Protein AF-F6PXH6-F1 (afdb_monomer)

Secondary structure (DSSP, 8-state):
--PPP-HHHHHHHHHHHHHHTSTT--------TTS-HHHHHHHHHHHHT-------

Solvent-accessible surface area (backbone atoms only — not comparable to full-atom values): 3770 Å² total; per-residue (Å²): 135,93,78,86,85,47,72,70,56,50,56,53,27,52,54,51,34,54,38,66,73,37,87,93,45,79,86,86,90,81,77,66,89,88,72,46,64,67,62,40,47,54,50,23,32,54,77,69,73,47,88,85,86,80,87,131

Radius of gyration: 11.15 Å; Cα contacts (8 Å, |Δi|>4): 33; chains: 1; bounding box: 20×28×25 Å

InterPro domains:
  IPR024317 Dynein heavy chain, AAA module D4 [PF12780] (1-55)
  IPR026983 Dynein heavy chain [PTHR46961] (1-55)
  IPR027417 P-loop containing nucleoside triphosphate hydrolase [G3DSA:3.40.50.300] (22-55)
  IPR027417 P-loop containing nucleoside triphosphate hydrolase [SSF52540] (2-55)

Organism: Ciona intestinalis (NCBI:txid7719)

Mean predicted aligned error: 2.54 Å

Structure (mmCIF, N/CA/C/O backbone):
data_AF-F6PXH6-F1
#
_entry.id   AF-F6PXH6-F1
#
loop_
_atom_site.group_PDB
_atom_site.id
_atom_site.type_symbol
_atom_site.label_atom_id
_atom_site.label_alt_id
_atom_site.label_comp_id
_atom_site.label_asym_id
_atom_site.label_entity_id
_atom_site.label_seq_id
_atom_site.pdbx_PDB_ins_code
_atom_site.Cartn_x
_atom_site.Cartn_y
_atom_site.Cartn_z
_atom_site.occupancy
_atom_site.B_iso_or_equiv
_atom_site.auth_seq_id
_atom_site.auth_comp_id
_atom_site.auth_asym_id
_atom_site.auth_atom_id
_atom_site.pdbx_PDB_model_num
ATOM 1 N N . MET A 1 1 ? -12.586 6.701 6.235 1.00 76.75 1 MET A N 1
ATOM 2 C CA . MET A 1 1 ? -11.157 7.068 6.362 1.00 76.75 1 MET A CA 1
ATOM 3 C C . MET A 1 1 ? -11.019 8.514 5.928 1.00 76.75 1 MET A C 1
ATOM 5 O 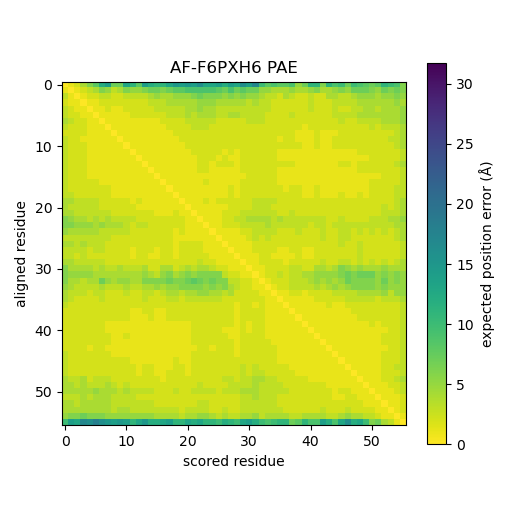O . MET A 1 1 ? -11.457 8.810 4.827 1.00 76.75 1 MET A O 1
ATOM 9 N N . ASN A 1 2 ? -10.436 9.383 6.755 1.00 88.00 2 ASN A N 1
ATOM 10 C CA . ASN A 1 2 ? -10.094 10.753 6.360 1.00 88.00 2 ASN A CA 1
ATOM 11 C C . ASN A 1 2 ? -8.590 10.790 6.068 1.00 88.00 2 ASN A C 1
ATOM 13 O O . ASN A 1 2 ? -7.785 10.921 6.985 1.00 88.00 2 ASN A O 1
ATOM 17 N N . LEU A 1 3 ? -8.221 10.554 4.809 1.00 89.94 3 LEU A N 1
ATOM 18 C CA . LEU A 1 3 ? -6.835 10.544 4.339 1.00 89.94 3 LEU A CA 1
ATOM 19 C C . LEU A 1 3 ? -6.501 11.898 3.712 1.00 89.94 3 LEU A C 1
ATOM 21 O O . LEU A 1 3 ? -7.254 12.389 2.875 1.00 89.94 3 LEU A O 1
ATOM 25 N N . VAL A 1 4 ? -5.355 12.463 4.082 1.00 94.81 4 VAL A N 1
ATOM 26 C CA . VAL A 1 4 ? -4.744 13.583 3.358 1.00 94.81 4 VAL A CA 1
ATOM 27 C C . VAL A 1 4 ? -3.670 12.997 2.451 1.00 94.81 4 VAL A C 1
ATOM 29 O O . VAL A 1 4 ? -2.785 12.287 2.929 1.00 94.81 4 VAL A O 1
ATOM 32 N N . LEU A 1 5 ? -3.774 13.252 1.148 1.00 95.44 5 LEU A N 1
ATOM 33 C CA . LEU A 1 5 ? -2.822 12.757 0.158 1.00 95.44 5 LEU A CA 1
ATOM 34 C C . LEU A 1 5 ? -1.743 13.810 -0.102 1.00 95.44 5 LEU A C 1
ATOM 36 O O . LEU A 1 5 ? -2.037 14.984 -0.304 1.00 95.44 5 LEU A O 1
ATOM 40 N N . PHE A 1 6 ? -0.501 13.350 -0.106 1.00 95.69 6 PHE A N 1
ATOM 41 C CA . PHE A 1 6 ? 0.713 14.086 -0.451 1.00 95.69 6 PHE A CA 1
ATOM 42 C C . PHE A 1 6 ? 1.581 13.176 -1.330 1.00 95.69 6 PHE A C 1
ATOM 44 O O . PHE A 1 6 ? 1.274 11.987 -1.450 1.00 95.69 6 PHE A O 1
ATOM 51 N N . GLU A 1 7 ? 2.628 13.711 -1.959 1.00 97.88 7 GLU A N 1
ATOM 52 C CA . GLU A 1 7 ? 3.421 12.980 -2.964 1.00 97.88 7 GLU A CA 1
ATOM 53 C C . GLU A 1 7 ? 3.898 11.612 -2.468 1.00 97.88 7 GLU A C 1
ATOM 55 O O . GLU A 1 7 ? 3.569 10.600 -3.085 1.00 97.88 7 GLU A O 1
ATOM 60 N N . ASP A 1 8 ? 4.533 11.543 -1.295 1.00 95.88 8 ASP A N 1
ATOM 61 C CA . ASP A 1 8 ? 4.986 10.261 -0.746 1.00 95.88 8 ASP A CA 1
ATOM 62 C C . ASP A 1 8 ? 3.828 9.270 -0.552 1.00 95.88 8 ASP A C 1
ATOM 64 O O . ASP A 1 8 ? 3.972 8.078 -0.824 1.00 95.88 8 ASP A O 1
ATOM 68 N N . ALA A 1 9 ? 2.65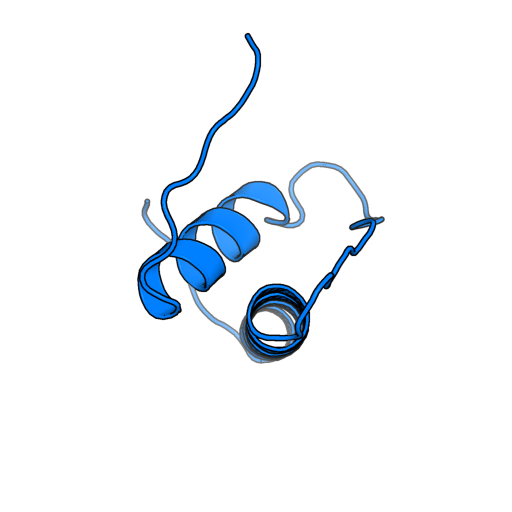5 9.725 -0.100 1.00 96.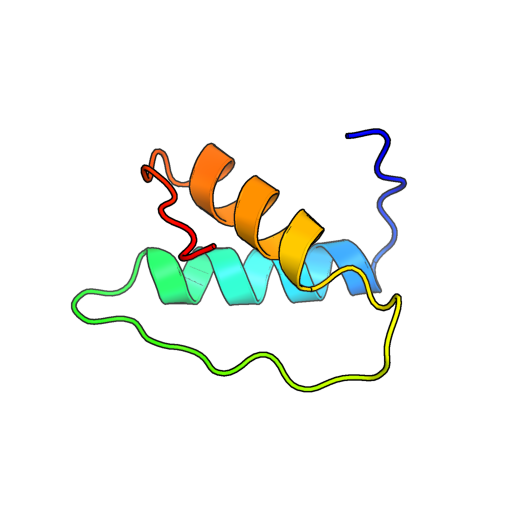56 9 ALA A N 1
ATOM 69 C CA . ALA A 1 9 ? 1.499 8.847 0.075 1.00 96.56 9 ALA A CA 1
ATOM 70 C C . ALA A 1 9 ? 1.006 8.284 -1.268 1.00 96.56 9 ALA A C 1
ATOM 72 O O . ALA A 1 9 ? 0.650 7.105 -1.341 1.00 96.56 9 ALA A O 1
ATOM 73 N N . LEU A 1 10 ? 1.014 9.099 -2.328 1.00 97.56 10 LEU A N 1
ATOM 74 C CA . LEU A 1 10 ? 0.657 8.684 -3.686 1.00 97.56 10 LEU A CA 1
ATOM 75 C C . LEU A 1 10 ? 1.686 7.702 -4.264 1.00 97.56 10 LEU A C 1
ATOM 77 O O . LEU A 1 10 ? 1.307 6.694 -4.866 1.00 97.56 10 LEU A O 1
ATOM 81 N N . ASP A 1 11 ? 2.973 7.923 -4.015 1.00 98.19 11 ASP A N 1
ATOM 82 C CA . ASP A 1 11 ? 4.047 7.014 -4.419 1.00 98.19 11 ASP A CA 1
ATOM 83 C C . ASP A 1 11 ? 3.914 5.638 -3.758 1.00 98.19 11 ASP A C 1
ATOM 85 O O . ASP A 1 11 ? 4.010 4.601 -4.418 1.00 98.19 11 ASP A O 1
ATOM 89 N N . HIS A 1 12 ? 3.635 5.595 -2.455 1.00 97.69 12 HIS A N 1
ATOM 90 C CA . HIS A 1 12 ? 3.393 4.331 -1.760 1.00 97.69 12 HIS A CA 1
ATOM 91 C C . HIS A 1 12 ? 2.097 3.664 -2.240 1.00 97.69 12 HIS A C 1
ATOM 93 O O . HIS A 1 12 ? 2.083 2.454 -2.474 1.00 97.69 12 HIS A O 1
ATOM 99 N N . LEU A 1 13 ? 1.024 4.436 -2.440 1.00 98.06 13 LEU A N 1
ATOM 100 C CA . LEU A 1 13 ? -0.259 3.934 -2.933 1.00 98.06 13 LEU A CA 1
ATOM 101 C C . LEU A 1 13 ? -0.117 3.263 -4.304 1.00 98.06 13 LEU A C 1
ATOM 103 O O . LEU A 1 13 ? -0.586 2.141 -4.493 1.00 98.06 13 LEU A O 1
ATOM 107 N N . THR A 1 14 ? 0.553 3.923 -5.250 1.00 98.19 14 THR A N 1
ATOM 108 C CA . THR A 1 14 ? 0.739 3.407 -6.614 1.00 98.19 14 THR A CA 1
ATOM 109 C C . THR A 1 14 ? 1.612 2.154 -6.642 1.00 98.19 14 THR A C 1
ATOM 111 O O . THR A 1 14 ? 1.297 1.212 -7.373 1.00 98.19 14 THR A O 1
ATOM 114 N N . ARG A 1 15 ? 2.657 2.081 -5.803 1.00 98.25 15 ARG A N 1
ATOM 115 C CA . ARG A 1 15 ? 3.478 0.869 -5.632 1.00 98.25 15 ARG A CA 1
ATOM 116 C C . ARG A 1 15 ? 2.657 -0.304 -5.100 1.00 98.25 15 ARG A C 1
ATOM 118 O O . ARG A 1 15 ? 2.724 -1.388 -5.674 1.00 98.25 15 ARG A O 1
ATOM 125 N N . ILE A 1 16 ? 1.851 -0.084 -4.059 1.00 98.44 16 ILE A N 1
ATOM 126 C CA . ILE A 1 16 ? 0.986 -1.124 -3.483 1.00 98.44 16 ILE A CA 1
ATOM 127 C C . ILE A 1 16 ? -0.042 -1.595 -4.517 1.00 98.44 16 ILE A C 1
ATOM 129 O O . ILE A 1 16 ? -0.149 -2.793 -4.775 1.00 98.44 16 ILE A O 1
ATOM 133 N N . HIS A 1 17 ? -0.750 -0.661 -5.1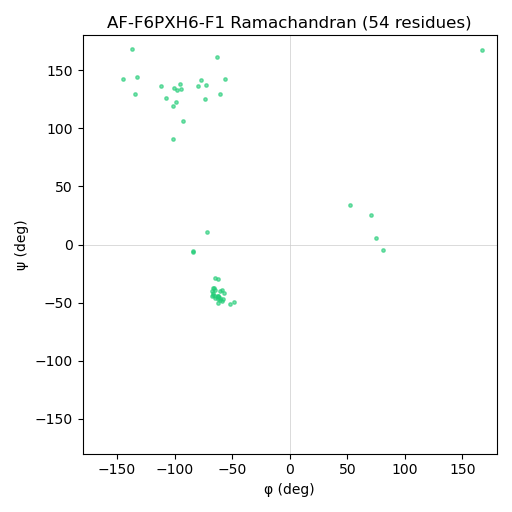57 1.00 98.50 17 HIS A N 1
ATOM 134 C CA . HIS A 1 17 ? -1.753 -0.969 -6.177 1.00 98.50 17 HIS A CA 1
ATOM 135 C C . HIS A 1 17 ? -1.160 -1.789 -7.329 1.00 98.50 17 HIS A C 1
ATOM 137 O O . HIS A 1 17 ? -1.762 -2.760 -7.784 1.00 98.50 17 HIS A O 1
ATOM 143 N N . ARG A 1 18 ? 0.050 -1.437 -7.782 1.00 98.44 18 ARG A N 1
ATOM 144 C CA . ARG A 1 18 ? 0.755 -2.190 -8.821 1.00 98.44 18 ARG A CA 1
ATOM 145 C C . ARG A 1 18 ? 1.030 -3.633 -8.401 1.00 98.44 18 ARG A C 1
ATOM 147 O O . ARG A 1 18 ? 0.798 -4.516 -9.217 1.00 98.44 18 ARG A O 1
ATOM 154 N N . VAL A 1 19 ? 1.513 -3.871 -7.179 1.00 98.31 19 VAL A N 1
ATOM 155 C CA . VAL A 1 19 ? 1.803 -5.235 -6.703 1.00 98.31 19 VAL A CA 1
ATOM 156 C C . VAL A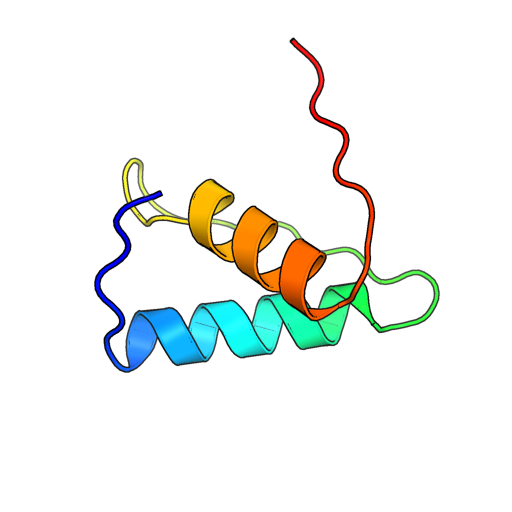 1 19 ? 0.527 -6.066 -6.600 1.00 98.31 19 VAL A C 1
ATOM 158 O O . VAL A 1 19 ? 0.516 -7.194 -7.070 1.00 98.31 19 VAL A O 1
ATOM 161 N N . ILE A 1 20 ? -0.557 -5.512 -6.051 1.00 97.12 20 ILE A N 1
ATOM 162 C CA . ILE A 1 20 ? -1.825 -6.245 -5.873 1.00 97.12 20 ILE A CA 1
ATOM 163 C C . ILE A 1 20 ? -2.432 -6.680 -7.217 1.00 97.12 20 ILE A C 1
ATOM 165 O O . ILE A 1 20 ? -3.101 -7.705 -7.289 1.00 97.12 20 ILE A O 1
ATOM 169 N N . ARG A 1 21 ? -2.185 -5.929 -8.296 1.00 97.31 21 ARG A N 1
ATOM 170 C CA . ARG A 1 21 ? -2.663 -6.274 -9.644 1.00 97.31 21 ARG A CA 1
ATOM 171 C C . ARG A 1 21 ? -1.770 -7.252 -10.408 1.00 97.31 21 ARG A C 1
ATOM 173 O O . ARG A 1 21 ? -2.135 -7.640 -11.517 1.00 97.31 21 ARG A O 1
ATOM 180 N N . MET A 1 22 ? -0.605 -7.609 -9.875 1.00 97.75 22 MET A N 1
ATOM 181 C CA . MET A 1 22 ? 0.232 -8.649 -10.467 1.00 97.75 22 MET A CA 1
ATOM 182 C C . MET A 1 22 ? -0.345 -10.020 -10.137 1.00 97.75 22 MET A C 1
ATOM 184 O O . MET A 1 22 ? -0.792 -10.257 -9.015 1.00 97.75 22 MET A O 1
ATOM 188 N N . ASP A 1 23 ? -0.289 -10.931 -11.106 1.00 97.06 23 ASP A N 1
ATOM 189 C CA . ASP A 1 23 ? -0.602 -12.329 -10.842 1.00 97.06 23 ASP A CA 1
ATOM 190 C C . ASP A 1 23 ? 0.371 -12.875 -9.788 1.00 97.06 23 ASP A C 1
ATOM 192 O O . ASP A 1 23 ? 1.582 -12.649 -9.878 1.00 97.06 23 ASP A O 1
ATOM 196 N N . HIS A 1 24 ? -0.169 -13.512 -8.750 1.00 96.00 24 HIS A N 1
ATOM 197 C CA . HIS A 1 24 ? 0.586 -13.947 -7.567 1.00 96.00 24 HIS A CA 1
ATOM 198 C C . HIS A 1 24 ? 1.432 -12.836 -6.893 1.00 96.00 24 HIS A C 1
ATOM 200 O O . HIS A 1 24 ? 2.519 -13.087 -6.367 1.00 96.00 24 HIS A O 1
ATOM 206 N N . GLY A 1 25 ? 0.948 -11.588 -6.905 1.00 95.88 25 GLY A N 1
ATOM 207 C CA . GLY A 1 25 ? 1.628 -10.443 -6.303 1.00 95.88 25 GLY A CA 1
ATOM 208 C C . GLY A 1 25 ? 1.577 -10.425 -4.771 1.00 95.88 25 GLY A C 1
ATOM 209 O O . GLY A 1 25 ? 0.505 -10.406 -4.166 1.00 95.88 25 GLY A O 1
ATOM 210 N N . HIS A 1 26 ? 2.746 -10.344 -4.129 1.00 96.62 26 HIS A N 1
ATOM 211 C CA . HIS A 1 26 ? 2.879 -10.215 -2.676 1.00 96.62 26 HIS A CA 1
ATOM 212 C C . HIS A 1 26 ? 3.876 -9.108 -2.314 1.00 96.62 26 HIS A C 1
ATOM 214 O O . HIS A 1 26 ? 4.883 -8.916 -2.993 1.00 96.62 26 HIS A O 1
ATOM 220 N N . SER A 1 27 ? 3.615 -8.377 -1.230 1.00 96.81 27 SER A N 1
ATOM 221 C CA . SER A 1 27 ? 4.513 -7.330 -0.731 1.00 96.81 27 SER A CA 1
ATOM 222 C C . SER A 1 27 ? 4.498 -7.272 0.792 1.00 96.81 27 SER A C 1
ATOM 224 O O . SER A 1 27 ? 3.446 -7.395 1.416 1.00 96.81 27 SER A O 1
ATOM 226 N N . LEU A 1 28 ? 5.668 -7.011 1.379 1.00 97.56 28 LEU A N 1
ATOM 227 C CA . LEU A 1 28 ? 5.838 -6.699 2.794 1.00 97.56 28 LEU A CA 1
ATOM 228 C C . LEU A 1 28 ? 6.023 -5.186 2.957 1.00 97.56 28 LEU A C 1
ATOM 230 O O . LEU A 1 28 ? 6.976 -4.611 2.438 1.00 97.56 28 LEU A O 1
ATOM 234 N N . LEU A 1 29 ? 5.119 -4.536 3.691 1.00 97.06 29 LEU A N 1
ATOM 235 C CA . LEU A 1 29 ? 5.183 -3.093 3.932 1.00 97.06 29 LEU A CA 1
ATOM 236 C C . LEU A 1 29 ? 5.935 -2.797 5.232 1.00 97.06 29 LEU A C 1
ATOM 238 O O . LEU A 1 29 ? 5.399 -2.972 6.326 1.00 97.06 29 LEU A O 1
ATOM 242 N N . VAL A 1 30 ? 7.167 -2.307 5.109 1.00 96.44 30 VAL A N 1
ATOM 243 C CA . VAL A 1 30 ? 8.029 -1.959 6.247 1.00 96.44 30 VAL A CA 1
ATOM 244 C C . VAL A 1 30 ? 8.002 -0.452 6.487 1.00 96.44 30 VAL A C 1
ATOM 246 O O . VAL A 1 30 ? 8.093 0.341 5.556 1.00 96.44 30 VAL A O 1
ATOM 249 N N . GLY A 1 31 ? 7.866 -0.043 7.746 1.00 92.81 31 GLY A N 1
ATOM 250 C CA . GLY A 1 31 ? 7.928 1.361 8.145 1.00 92.81 31 GLY A CA 1
ATOM 251 C C . GLY A 1 31 ? 7.439 1.564 9.573 1.00 92.81 31 GLY A C 1
ATOM 252 O O . GLY A 1 31 ? 6.798 0.679 10.144 1.00 92.81 31 GLY A O 1
ATOM 253 N N . VAL A 1 32 ? 7.682 2.745 10.130 1.00 95.19 32 VAL A N 1
ATOM 254 C CA . VAL A 1 32 ? 7.320 3.090 11.514 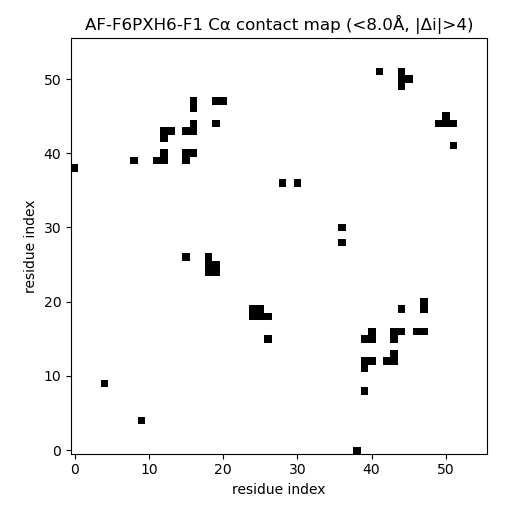1.00 95.19 32 VAL A CA 1
ATOM 255 C C . VAL A 1 32 ? 5.804 3.072 11.767 1.00 95.19 32 VAL A C 1
ATOM 257 O O . VAL A 1 32 ? 4.991 3.113 10.837 1.00 95.19 32 VAL A O 1
ATOM 260 N N . GLY A 1 33 ? 5.401 2.986 13.037 1.00 93.69 33 GLY A N 1
ATOM 261 C CA . GLY A 1 33 ? 3.996 3.124 13.434 1.00 93.69 33 GLY A CA 1
ATOM 262 C C . GLY A 1 33 ? 3.406 4.456 12.954 1.00 93.69 33 GLY A C 1
ATOM 263 O O . GLY A 1 33 ? 4.099 5.466 12.921 1.00 93.69 33 GLY A O 1
ATOM 264 N N . GLY A 1 34 ? 2.140 4.455 12.530 1.00 92.31 34 GLY A N 1
ATOM 265 C CA . GLY A 1 34 ? 1.464 5.666 12.043 1.00 92.31 34 GLY A CA 1
ATOM 266 C C . GLY A 1 34 ? 1.754 6.060 10.587 1.00 92.31 34 GLY A C 1
ATOM 267 O O . GLY A 1 34 ? 1.085 6.945 10.070 1.00 92.31 34 GLY A O 1
ATOM 268 N N . SER A 1 35 ? 2.648 5.371 9.868 1.00 93.19 35 SER A N 1
ATOM 269 C CA . SER A 1 35 ? 3.002 5.708 8.474 1.00 93.19 35 SER A CA 1
ATOM 270 C C . SER A 1 35 ? 1.918 5.408 7.416 1.00 93.19 35 SER A C 1
ATOM 272 O O . SER A 1 35 ? 2.202 5.389 6.224 1.00 93.19 35 SER A O 1
ATOM 274 N N . GLY A 1 36 ? 0.686 5.090 7.826 1.00 95.19 36 GLY A N 1
ATOM 275 C CA . GLY A 1 36 ? -0.451 4.907 6.916 1.00 95.19 36 GLY A CA 1
ATOM 276 C C . GLY A 1 36 ? -0.479 3.611 6.094 1.00 95.19 36 GLY A C 1
ATOM 277 O O . GLY A 1 36 ? -1.384 3.460 5.281 1.00 95.19 36 GLY A O 1
ATOM 278 N N . LYS A 1 37 ? 0.438 2.653 6.310 1.00 96.44 37 LYS A N 1
ATOM 279 C CA . LYS A 1 37 ? 0.547 1.395 5.525 1.00 96.44 37 LYS A CA 1
ATOM 280 C C . LYS A 1 37 ? -0.788 0.665 5.341 1.00 96.44 37 LYS A C 1
ATOM 282 O O . LYS A 1 37 ? -1.152 0.320 4.221 1.00 96.44 37 LYS A O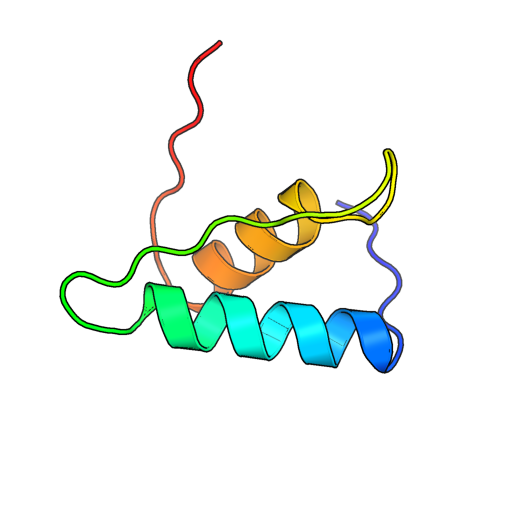 1
ATOM 287 N N . GLN A 1 38 ? -1.533 0.461 6.427 1.00 95.75 38 GLN A N 1
ATOM 288 C CA . GLN A 1 38 ? -2.824 -0.231 6.388 1.00 95.75 38 GLN A CA 1
ATOM 289 C C . GLN A 1 38 ? -3.880 0.584 5.627 1.00 95.75 38 GLN A C 1
ATOM 291 O O . G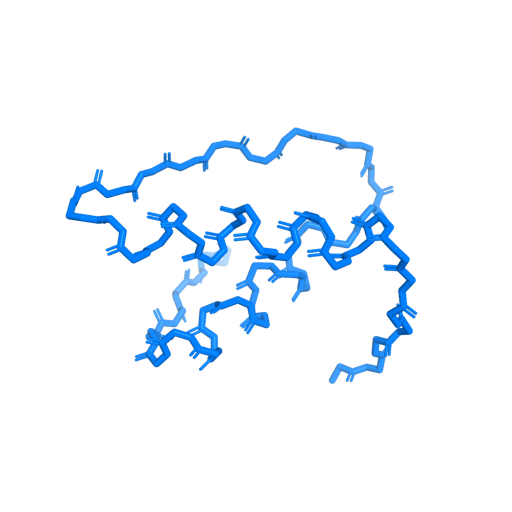LN A 1 38 ? -4.580 0.040 4.778 1.00 95.75 38 GLN A O 1
ATOM 296 N N . SER A 1 39 ? -3.961 1.893 5.880 1.00 96.88 39 SER A N 1
ATOM 297 C CA . SER A 1 39 ? -4.898 2.798 5.204 1.00 96.88 39 SER A CA 1
ATOM 298 C C . SER A 1 39 ? -4.641 2.879 3.697 1.00 96.88 39 SER A C 1
ATOM 300 O O . SER A 1 39 ? -5.577 2.777 2.907 1.00 96.88 39 SER A O 1
ATOM 302 N N . LEU A 1 40 ? -3.372 2.997 3.292 1.00 97.56 40 LEU A N 1
ATOM 303 C CA . LEU A 1 40 ? -2.961 3.010 1.887 1.00 97.56 40 LEU A CA 1
ATOM 304 C C . LEU A 1 40 ? -3.207 1.661 1.208 1.00 97.56 40 LEU A C 1
ATOM 306 O O . LEU A 1 40 ? -3.653 1.639 0.068 1.00 97.56 40 LEU A O 1
ATOM 310 N N . THR A 1 41 ? -2.998 0.545 1.912 1.00 97.75 41 THR A N 1
ATOM 311 C CA . THR A 1 41 ? -3.317 -0.793 1.383 1.00 97.75 41 THR A CA 1
ATOM 312 C C . THR A 1 41 ? -4.814 -0.953 1.160 1.00 97.75 41 THR A C 1
ATOM 314 O O . THR A 1 41 ? -5.225 -1.363 0.083 1.00 97.75 41 THR A O 1
ATOM 317 N N . LYS A 1 42 ? -5.645 -0.554 2.130 1.00 97.00 42 LYS A N 1
ATOM 318 C CA . LYS A 1 42 ? -7.109 -0.596 1.997 1.00 97.00 42 LYS A CA 1
ATOM 319 C C . LYS A 1 42 ? -7.598 0.281 0.838 1.00 97.00 42 LYS A C 1
ATOM 321 O O . LYS A 1 42 ? -8.469 -0.146 0.087 1.00 97.00 42 LYS A O 1
ATOM 326 N N . LEU A 1 43 ? -7.012 1.468 0.652 1.00 97.62 43 LEU A N 1
ATOM 327 C CA . LEU A 1 43 ? -7.320 2.339 -0.486 1.00 97.62 43 LEU A CA 1
ATOM 328 C C . LEU A 1 43 ? -6.869 1.731 -1.827 1.00 97.62 43 LEU A C 1
ATOM 330 O O . LEU A 1 43 ? -7.630 1.763 -2.791 1.00 97.62 43 LEU A O 1
ATOM 334 N N . ALA A 1 44 ? -5.664 1.156 -1.889 1.00 98.00 44 ALA A N 1
ATOM 335 C CA . ALA A 1 44 ? -5.150 0.485 -3.082 1.00 98.00 44 ALA A CA 1
ATOM 336 C C . ALA A 1 44 ? -6.037 -0.697 -3.487 1.00 98.00 44 ALA A C 1
ATOM 338 O O . ALA A 1 44 ? -6.415 -0.798 -4.651 1.00 98.00 44 ALA A O 1
ATOM 339 N N . SER A 1 45 ? -6.407 -1.555 -2.532 1.00 97.75 45 SER A N 1
ATOM 340 C CA . SER A 1 45 ? -7.293 -2.697 -2.767 1.00 97.75 45 SER A CA 1
ATOM 341 C C . SER A 1 45 ? -8.676 -2.256 -3.233 1.00 97.75 45 SER A C 1
ATOM 343 O O . SER A 1 45 ? -9.178 -2.797 -4.213 1.00 97.75 45 SER A O 1
ATOM 345 N N . PHE A 1 46 ? -9.257 -1.225 -2.607 1.00 97.25 46 PHE A N 1
ATOM 346 C CA . PHE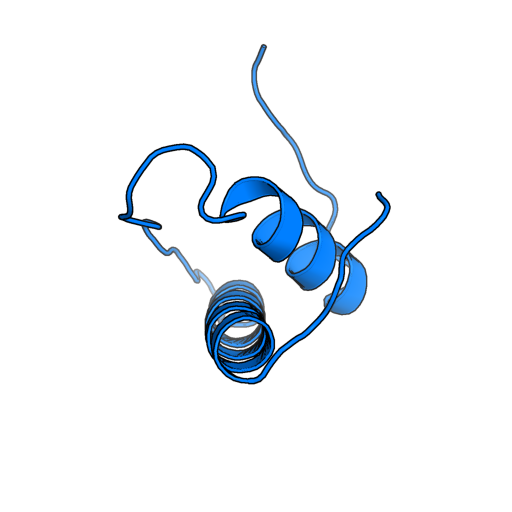 A 1 46 ? -10.525 -0.644 -3.054 1.00 97.25 46 PHE A CA 1
ATOM 347 C C . PHE A 1 46 ? -10.435 -0.143 -4.502 1.00 97.25 46 PHE A C 1
ATOM 349 O O . PHE A 1 46 ? -11.288 -0.469 -5.322 1.00 97.25 46 PHE A O 1
ATOM 356 N N . SER A 1 47 ? -9.369 0.588 -4.843 1.00 97.50 47 SER A N 1
ATOM 357 C CA . SER A 1 47 ? -9.132 1.074 -6.209 1.00 97.50 47 SER A CA 1
ATOM 358 C C . SER A 1 47 ? -8.884 -0.053 -7.218 1.00 97.50 47 SER A C 1
ATOM 360 O O . SER A 1 47 ? -9.170 0.124 -8.399 1.00 97.50 47 SER A O 1
ATOM 362 N N . ALA A 1 48 ? -8.340 -1.189 -6.776 1.00 97.44 48 ALA A N 1
ATOM 363 C CA . ALA A 1 48 ? -8.116 -2.370 -7.603 1.00 97.44 48 ALA A CA 1
ATOM 364 C C . ALA A 1 48 ? -9.361 -3.273 -7.725 1.00 97.44 48 ALA A C 1
ATOM 366 O O . ALA A 1 48 ? -9.325 -4.235 -8.490 1.00 97.44 48 ALA A O 1
ATOM 367 N N . GLY A 1 49 ? -10.448 -2.980 -6.997 1.00 97.44 49 GLY A N 1
ATOM 368 C CA . GLY A 1 49 ? -11.643 -3.826 -6.945 1.00 97.44 49 GLY A CA 1
ATOM 369 C C . GLY A 1 49 ? -11.430 -5.143 -6.191 1.00 97.44 49 GLY A C 1
ATOM 370 O O . GLY A 1 49 ? -12.103 -6.125 -6.485 1.00 97.44 49 GLY A O 1
ATOM 371 N N . CYS A 1 50 ? -10.474 -5.185 -5.261 1.00 96.38 50 CYS A N 1
ATOM 372 C CA . CYS A 1 50 ? -10.167 -6.366 -4.460 1.00 96.38 50 CYS A CA 1
ATOM 373 C C . CYS A 1 50 ? -10.888 -6.327 -3.110 1.00 96.38 50 CYS A C 1
ATOM 375 O O . CYS A 1 50 ? -10.857 -5.308 -2.413 1.00 96.38 50 CYS A O 1
ATOM 377 N N . ASP A 1 51 ? -11.425 -7.472 -2.692 1.00 95.75 51 ASP A N 1
ATOM 378 C CA . ASP A 1 51 ? -11.916 -7.664 -1.330 1.00 95.75 51 ASP A CA 1
ATOM 379 C C . ASP A 1 51 ? -10.746 -7.785 -0.346 1.00 95.75 51 ASP A C 1
ATOM 381 O O . ASP A 1 51 ? -9.743 -8.452 -0.611 1.00 95.75 51 ASP A O 1
ATOM 385 N N . VAL A 1 52 ? -10.867 -7.122 0.805 1.00 96.12 52 VAL A N 1
ATOM 386 C CA . VAL A 1 52 ? -9.831 -7.117 1.845 1.00 96.12 52 VAL A CA 1
ATOM 387 C C . VAL A 1 52 ? -10.282 -7.964 3.024 1.00 96.12 52 VAL A C 1
ATOM 389 O O . VAL A 1 52 ? -11.324 -7.704 3.620 1.00 96.12 52 VAL A O 1
ATOM 392 N N . PHE A 1 53 ? -9.443 -8.927 3.398 1.00 96.31 53 PHE A N 1
ATOM 393 C CA . PHE A 1 53 ? -9.587 -9.721 4.611 1.00 96.31 53 PHE A CA 1
ATOM 394 C C . PHE A 1 53 ? -8.459 -9.388 5.595 1.00 96.31 53 PHE A C 1
ATOM 396 O O . PHE A 1 53 ? -7.298 -9.264 5.205 1.00 96.31 53 PHE A O 1
ATOM 403 N N . GLU A 1 54 ? -8.802 -9.238 6.872 1.00 94.94 54 GLU A N 1
ATOM 404 C CA . GLU A 1 54 ? -7.873 -8.958 7.967 1.00 94.94 54 GLU A CA 1
ATOM 405 C C . GLU A 1 54 ? -8.217 -9.893 9.133 1.00 94.94 54 GLU A C 1
ATOM 407 O O . GLU A 1 54 ? -9.385 -10.010 9.505 1.00 94.94 54 GLU A O 1
ATOM 412 N N . ILE A 1 55 ? -7.215 -10.591 9.670 1.00 95.06 55 ILE A N 1
ATOM 413 C CA . ILE A 1 55 ? -7.386 -11.490 10.820 1.00 95.06 55 ILE A CA 1
ATOM 414 C C . ILE A 1 55 ? -7.421 -10.639 12.097 1.00 95.06 55 ILE A C 1
ATOM 416 O O . ILE A 1 55 ? -6.625 -9.707 12.221 1.00 95.06 55 ILE A O 1
ATOM 420 N N . ALA A 1 56 ? -8.349 -10.958 13.005 1.00 82.81 56 ALA A N 1
ATOM 421 C CA . ALA A 1 56 ? -8.503 -10.301 14.307 1.00 82.81 56 ALA A CA 1
ATOM 422 C C . ALA A 1 56 ? -7.435 -10.730 15.322 1.00 82.81 56 ALA A C 1
ATOM 424 O O . ALA A 1 56 ? -7.057 -11.926 15.311 1.00 82.81 56 ALA A O 1
#

Foldseek 3Di:
DDDDDDDVLVVLLVVLLVQVPDDVRDDDDDDDPPPCNVVSNVVSCVVNVHDDDDDD

Nearest PDB structures (foldseek):
  8kea-assembly1_e  TM=3.302E-01  e=7.191E+00  unclassified Caudoviricetes

Sequence (56 aa):
MNLVLFEDALDHLTRIHRVIRMDHGHSLLVGVGGSGKQSLTKLASFSAGCDVFEIA

pLDDT: mean 95.76, std 3.72, range [76.75, 98.5]